Protein AF-A0A6P0MGG8-F1 (afdb_monomer)

Radius of gyration: 15.24 Å; Cα contacts (8 Å, |Δi|>4): 119; chains: 1; bounding box: 38×32×42 Å

Structure (mmCIF, N/CA/C/O backbone):
data_AF-A0A6P0MGG8-F1
#
_entry.id   AF-A0A6P0MGG8-F1
#
loop_
_atom_site.group_PDB
_atom_site.id
_atom_site.type_symbol
_atom_site.label_atom_id
_atom_site.label_alt_id
_atom_site.label_comp_id
_atom_site.label_asym_id
_atom_site.label_entity_id
_atom_site.label_seq_id
_atom_site.pdbx_PDB_ins_code
_atom_site.Cartn_x
_atom_site.Cartn_y
_atom_site.Cartn_z
_atom_site.occupancy
_atom_site.B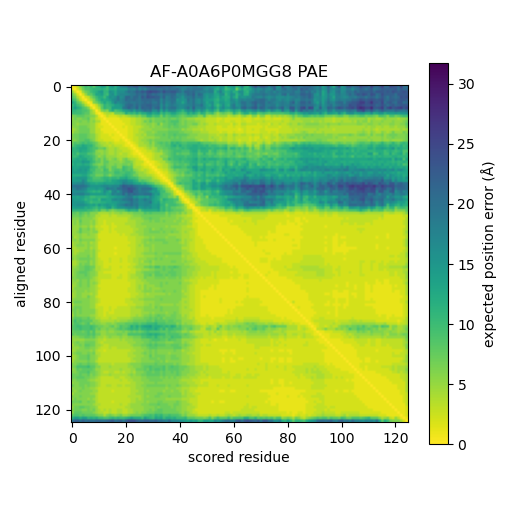_iso_or_equiv
_atom_site.auth_seq_id
_atom_site.auth_comp_id
_atom_site.auth_asym_id
_atom_site.auth_atom_id
_atom_site.pdbx_PDB_model_num
ATOM 1 N N . MET A 1 1 ? -9.325 7.035 -7.729 1.00 60.19 1 MET A N 1
ATOM 2 C CA . MET A 1 1 ? -8.318 7.996 -7.215 1.00 60.19 1 MET A CA 1
ATOM 3 C C . MET A 1 1 ? -8.442 9.298 -8.006 1.00 60.19 1 MET A C 1
ATOM 5 O O . MET A 1 1 ? -8.773 9.196 -9.182 1.00 60.19 1 MET A O 1
ATOM 9 N N . PRO A 1 2 ? -8.230 10.491 -7.428 1.00 53.19 2 PRO A N 1
ATOM 10 C CA . PRO A 1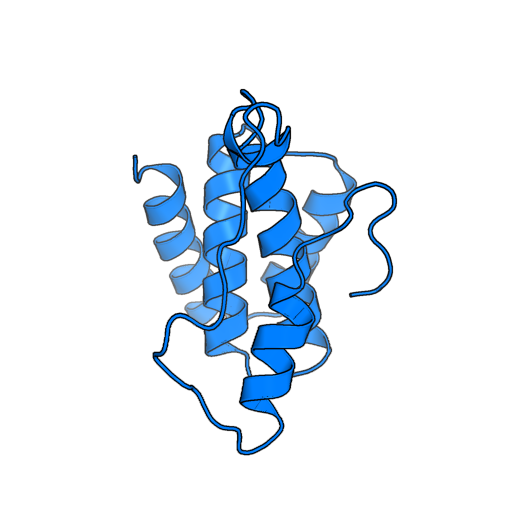 2 ? -8.015 11.691 -8.233 1.00 53.19 2 PRO A CA 1
ATOM 11 C C . PRO A 1 2 ? -6.840 11.455 -9.189 1.00 53.19 2 PRO A C 1
ATOM 13 O O . PRO A 1 2 ? -5.860 10.800 -8.835 1.00 53.19 2 PRO A O 1
ATOM 16 N N . GLU A 1 3 ? -7.036 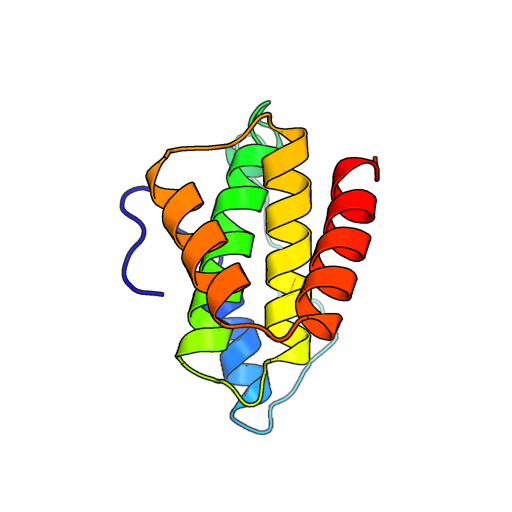11.893 -10.424 1.00 53.59 3 GLU A N 1
ATOM 17 C CA . GLU A 1 3 ? -6.361 11.421 -11.630 1.00 53.59 3 GLU A CA 1
ATOM 18 C C . GLU A 1 3 ? -4.827 11.449 -11.536 1.00 53.59 3 GLU A C 1
ATOM 20 O O . GLU A 1 3 ? -4.208 12.496 -11.343 1.00 53.59 3 GLU A O 1
ATOM 25 N N . ALA A 1 4 ? -4.189 10.293 -11.727 1.00 54.97 4 ALA A N 1
ATOM 26 C CA . ALA A 1 4 ? -2.747 10.218 -11.914 1.00 54.97 4 ALA A CA 1
ATOM 27 C C . ALA A 1 4 ? -2.426 10.516 -13.380 1.00 54.97 4 ALA A C 1
ATOM 29 O O . ALA A 1 4 ? -2.807 9.768 -14.278 1.00 54.97 4 ALA A O 1
ATOM 30 N N . LYS A 1 5 ? -1.698 11.608 -13.622 1.00 54.06 5 LYS A N 1
ATOM 31 C CA . LYS A 1 5 ? -1.537 12.261 -14.932 1.00 54.06 5 LYS A CA 1
ATOM 32 C C . LYS A 1 5 ? -1.049 11.403 -16.111 1.00 54.06 5 LYS A C 1
ATOM 34 O O . LYS A 1 5 ? -1.021 11.925 -17.220 1.00 54.06 5 LYS A O 1
ATOM 39 N N . ARG A 1 6 ? -0.596 10.156 -15.939 1.00 49.97 6 ARG A N 1
ATOM 40 C CA . ARG A 1 6 ? 0.078 9.390 -17.016 1.00 49.97 6 ARG A CA 1
ATOM 41 C C . ARG A 1 6 ? -0.066 7.876 -16.955 1.00 49.97 6 ARG A C 1
ATOM 43 O O . ARG A 1 6 ? 0.611 7.170 -17.701 1.00 49.97 6 ARG A O 1
ATOM 50 N N . ILE A 1 7 ? -0.901 7.354 -16.069 1.00 51.69 7 ILE A N 1
ATOM 51 C CA . ILE A 1 7 ? -1.123 5.916 -15.999 1.00 51.69 7 ILE A CA 1
ATOM 52 C C . ILE A 1 7 ? -2.627 5.732 -16.051 1.00 51.69 7 ILE A C 1
ATOM 54 O O . ILE A 1 7 ? -3.321 6.167 -15.136 1.00 51.69 7 ILE A O 1
ATOM 58 N N . GLY A 1 8 ? -3.110 5.117 -17.135 1.00 48.91 8 GLY A N 1
ATOM 59 C CA . GLY A 1 8 ? -4.406 4.443 -17.142 1.00 48.91 8 GLY A CA 1
ATOM 60 C C . GLY A 1 8 ? -4.316 3.348 -16.090 1.00 48.91 8 GLY A C 1
ATOM 61 O O . GLY A 1 8 ? -3.815 2.256 -16.343 1.00 48.91 8 GLY A O 1
ATOM 62 N N . LEU A 1 9 ? -4.569 3.750 -14.854 1.00 54.84 9 LEU A N 1
ATOM 63 C CA . LEU A 1 9 ? -4.200 3.022 -13.663 1.00 54.84 9 LEU A CA 1
ATOM 64 C C . LEU A 1 9 ? -5.271 1.979 -13.406 1.00 54.84 9 LEU A C 1
ATOM 66 O O . LEU A 1 9 ? -6.452 2.293 -13.456 1.00 54.84 9 LEU A O 1
ATOM 70 N N . ASN A 1 10 ? -4.794 0.761 -13.161 1.00 61.44 10 ASN A N 1
ATOM 71 C CA . ASN A 1 10 ? -5.530 -0.406 -12.696 1.00 61.44 10 ASN A CA 1
ATOM 72 C C . ASN A 1 10 ? -6.834 -0.046 -11.955 1.00 61.44 10 ASN A C 1
ATOM 74 O O . ASN A 1 10 ? -6.797 0.684 -10.960 1.00 61.44 10 ASN A O 1
ATOM 78 N N . ASP A 1 11 ? -7.947 -0.640 -12.392 1.00 70.81 11 ASP A N 1
ATOM 79 C CA . ASP A 1 11 ? -9.271 -0.507 -11.777 1.00 70.81 11 ASP A CA 1
ATOM 80 C C . ASP A 1 11 ? -9.328 -1.040 -10.334 1.00 70.81 11 ASP A C 1
ATOM 82 O O . ASP A 1 11 ? -10.335 -0.861 -9.656 1.00 70.81 11 ASP A O 1
ATOM 86 N N . GLY A 1 12 ? -8.233 -1.602 -9.809 1.00 77.75 12 GLY A N 1
ATOM 87 C CA . GLY A 1 12 ? -8.094 -2.105 -8.442 1.00 77.75 12 GLY A CA 1
ATOM 88 C C . GLY A 1 12 ? -8.640 -1.181 -7.347 1.00 77.75 12 GLY A C 1
ATOM 89 O O . GLY A 1 12 ? -9.252 -1.664 -6.402 1.00 77.75 12 GLY A O 1
ATOM 90 N N . TYR A 1 13 ? -8.511 0.149 -7.461 1.00 85.88 13 TYR A N 1
ATOM 91 C CA . TYR A 1 13 ? -9.163 1.055 -6.500 1.00 85.88 13 TYR A CA 1
ATOM 92 C C . TYR A 1 13 ? -10.692 0.893 -6.507 1.00 85.88 13 TYR A C 1
ATOM 94 O O . TYR A 1 13 ? -11.300 0.798 -5.442 1.00 85.88 13 TYR A O 1
ATOM 102 N N . LEU A 1 14 ? -11.318 0.865 -7.685 1.00 85.94 14 LEU A N 1
ATOM 103 C CA . LEU A 1 14 ? -12.765 0.693 -7.836 1.00 85.94 14 LEU A CA 1
ATOM 104 C C . LEU A 1 14 ? -13.188 -0.738 -7.500 1.00 85.94 14 LEU A C 1
ATOM 106 O O . LEU A 1 14 ? -14.150 -0.925 -6.760 1.00 85.94 14 LEU A O 1
ATOM 110 N N . GLU A 1 15 ? -12.450 -1.741 -7.971 1.00 86.12 15 GLU A N 1
ATOM 111 C CA . GLU A 1 15 ? -12.712 -3.153 -7.678 1.00 86.12 15 GLU A CA 1
ATOM 112 C C . 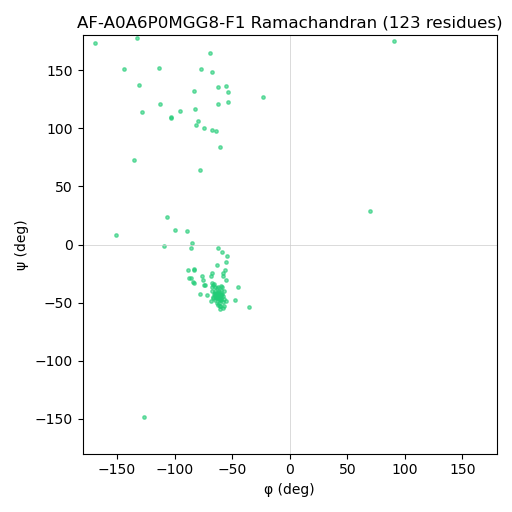GLU A 1 15 ? -12.697 -3.414 -6.168 1.00 86.12 15 GLU A C 1
ATOM 114 O O . GLU A 1 15 ? -13.680 -3.880 -5.598 1.00 86.12 15 GLU A O 1
ATOM 119 N N . PHE A 1 16 ? -11.621 -3.040 -5.477 1.00 88.06 16 PHE A N 1
ATOM 120 C CA . PHE A 1 16 ? -11.495 -3.316 -4.051 1.00 88.06 16 PHE A CA 1
ATOM 121 C C . PHE A 1 16 ? -12.491 -2.538 -3.198 1.00 88.06 16 PHE A C 1
ATOM 123 O O . PHE A 1 16 ? -13.030 -3.075 -2.230 1.00 88.06 16 PHE A O 1
ATOM 130 N N . THR A 1 17 ? -12.733 -1.269 -3.528 1.00 89.25 17 THR A N 1
ATOM 131 C CA . THR A 1 17 ? -13.665 -0.452 -2.743 1.00 89.25 17 THR A CA 1
ATOM 132 C C . THR A 1 17 ? -15.114 -0.847 -3.005 1.00 89.25 17 THR A C 1
ATOM 134 O O . THR A 1 17 ? -15.898 -0.868 -2.063 1.00 89.25 17 THR A O 1
ATOM 137 N N . SER A 1 18 ? -15.473 -1.251 -4.227 1.00 88.50 18 SER A N 1
ATOM 138 C CA . SER A 1 18 ? -16.828 -1.733 -4.528 1.00 88.50 18 SER A CA 1
ATOM 139 C C . SER A 1 18 ? -17.163 -3.031 -3.791 1.00 88.50 18 SER A C 1
ATOM 141 O O . SER A 1 18 ? -18.221 -3.097 -3.166 1.00 88.50 18 SER A O 1
ATOM 143 N N . ILE A 1 19 ? -16.240 -4.005 -3.765 1.00 87.94 19 ILE A N 1
ATOM 144 C CA . ILE A 1 19 ? -16.392 -5.262 -3.004 1.00 87.94 19 ILE A CA 1
ATOM 145 C C . ILE A 1 19 ? -16.596 -4.986 -1.510 1.00 87.94 19 ILE A C 1
ATOM 147 O O . ILE A 1 19 ? -17.341 -5.688 -0.833 1.00 87.94 19 ILE A O 1
ATOM 151 N N . ALA A 1 20 ? -15.921 -3.966 -0.984 1.00 89.75 20 ALA A N 1
ATOM 152 C CA . ALA A 1 20 ? -16.025 -3.589 0.416 1.00 89.75 20 ALA A CA 1
ATOM 153 C C . ALA A 1 20 ? -17.326 -2.857 0.779 1.00 89.75 20 ALA A C 1
ATOM 155 O O . ALA A 1 20 ? -17.756 -2.929 1.928 1.00 89.75 20 ALA A O 1
ATOM 156 N N . LEU A 1 21 ? -17.903 -2.097 -0.155 1.00 90.44 21 LEU A N 1
ATOM 157 C CA . LEU A 1 21 ? -19.019 -1.193 0.128 1.00 90.44 21 LEU A CA 1
ATOM 158 C C . LEU A 1 21 ? -20.383 -1.872 0.066 1.00 90.44 21 LEU A C 1
ATOM 160 O O . LEU A 1 21 ? -21.298 -1.423 0.749 1.00 90.44 21 LEU A O 1
ATOM 164 N N . ASN A 1 22 ? -20.540 -2.917 -0.745 1.00 88.19 22 ASN A N 1
ATOM 165 C CA . ASN A 1 22 ? -21.818 -3.601 -0.898 1.00 88.19 22 ASN A CA 1
ATOM 166 C C . ASN A 1 22 ? -21.637 -5.111 -1.074 1.00 88.19 22 ASN A C 1
ATOM 168 O O . ASN A 1 22 ? -20.634 -5.544 -1.644 1.00 88.19 22 ASN A O 1
ATOM 172 N N . PRO A 1 23 ? -22.627 -5.921 -0.647 1.00 85.81 23 PRO A N 1
ATOM 173 C CA . PRO A 1 23 ? -22.685 -7.327 -1.014 1.00 85.81 23 PRO A CA 1
ATOM 174 C C . PRO A 1 23 ? -22.610 -7.480 -2.535 1.00 85.81 23 PRO A C 1
ATOM 176 O O . PRO A 1 23 ? -23.335 -6.817 -3.277 1.00 85.81 23 PRO A O 1
ATOM 179 N N . GLY A 1 24 ? -21.730 -8.364 -2.990 1.00 84.06 24 GLY A N 1
ATOM 180 C CA . GLY A 1 24 ? -21.543 -8.674 -4.400 1.00 84.06 24 GLY A CA 1
ATOM 181 C C . GLY A 1 24 ? -21.496 -10.177 -4.641 1.00 84.06 24 GLY A C 1
ATOM 182 O O . GLY A 1 24 ? -21.540 -10.979 -3.708 1.00 84.06 24 GLY A O 1
ATOM 183 N N . LEU A 1 25 ? -21.381 -10.555 -5.911 1.00 84.88 25 LEU A N 1
ATOM 184 C CA . LEU A 1 25 ? -21.193 -11.936 -6.338 1.00 84.88 25 LEU A CA 1
ATOM 185 C C . LEU A 1 25 ? -19.801 -12.079 -6.951 1.00 84.88 25 LEU A C 1
ATOM 187 O O . LEU A 1 25 ? -19.497 -11.437 -7.954 1.00 84.88 25 LEU A O 1
ATOM 191 N N . ILE A 1 26 ? -18.977 -12.955 -6.377 1.00 81.75 26 ILE A N 1
ATOM 192 C CA . ILE A 1 26 ? -17.735 -13.401 -7.012 1.00 81.75 26 ILE A CA 1
ATOM 193 C C . ILE A 1 26 ? -18.046 -14.707 -7.730 1.00 81.75 26 ILE A C 1
ATOM 195 O O . ILE A 1 26 ? -18.381 -15.708 -7.100 1.00 81.75 26 ILE A O 1
ATOM 199 N N . LEU A 1 27 ? -17.947 -14.685 -9.056 1.00 87.50 27 LEU A N 1
ATOM 200 C CA . LEU A 1 27 ? -18.139 -15.865 -9.881 1.00 87.50 27 LEU A CA 1
ATOM 201 C C . LEU A 1 27 ? -16.776 -16.393 -10.332 1.00 87.50 27 LEU A C 1
ATOM 203 O O . LEU A 1 27 ? -16.137 -15.795 -11.195 1.00 87.50 27 LEU A O 1
ATOM 207 N N . ASP A 1 28 ? -16.359 -17.540 -9.794 1.00 86.62 28 ASP A N 1
ATOM 208 C CA . ASP A 1 28 ? -15.159 -18.252 -10.254 1.00 86.62 28 ASP A CA 1
ATOM 209 C C . ASP A 1 28 ? -15.447 -19.019 -11.556 1.00 86.62 28 ASP A C 1
ATOM 211 O O . ASP A 1 28 ? -15.482 -20.248 -11.623 1.00 86.62 28 ASP A O 1
ATOM 215 N N . LYS A 1 29 ? -15.766 -18.267 -12.614 1.00 89.94 29 LYS A N 1
ATOM 216 C CA . LYS A 1 29 ? -16.018 -18.794 -13.955 1.00 89.94 29 LYS A CA 1
ATOM 217 C C . LYS A 1 29 ? -15.221 -17.989 -14.964 1.00 89.94 29 LYS A C 1
ATOM 219 O O . LYS A 1 29 ? -15.206 -16.762 -14.938 1.00 89.94 29 LYS A O 1
ATOM 224 N N . LYS A 1 30 ? -14.610 -18.682 -15.926 1.00 85.75 30 LYS A N 1
ATOM 225 C CA . LYS A 1 30 ? -13.982 -18.034 -17.083 1.00 85.75 30 LYS A CA 1
ATOM 226 C C . LYS A 1 30 ? -15.071 -17.395 -17.950 1.00 85.75 30 LYS A C 1
ATOM 228 O O . LYS A 1 30 ? -15.730 -18.089 -18.719 1.00 85.75 30 LYS A O 1
ATOM 233 N N . LEU A 1 31 ? -15.273 -16.086 -17.796 1.00 86.88 31 LEU A N 1
ATOM 234 C CA . LEU A 1 31 ? -16.255 -15.306 -18.563 1.00 86.88 31 LEU A CA 1
ATOM 235 C C . LEU A 1 31 ? -15.730 -14.860 -19.933 1.00 86.88 31 LEU A C 1
ATOM 237 O O . LEU A 1 31 ? -16.514 -14.596 -20.838 1.00 86.88 31 LEU A O 1
ATOM 241 N N . GLY A 1 32 ? -14.410 -14.796 -20.103 1.00 83.50 32 GLY A N 1
ATOM 242 C CA . GLY A 1 32 ? -13.791 -14.369 -21.350 1.00 83.50 32 GLY A CA 1
ATOM 243 C C . GLY A 1 32 ? -12.291 -14.631 -21.384 1.00 83.50 32 GLY A C 1
ATOM 244 O O . GLY A 1 32 ? -11.684 -15.053 -20.399 1.00 83.50 32 GLY A O 1
ATOM 245 N N . LEU A 1 33 ? -11.693 -14.383 -22.548 1.00 80.00 33 LEU A N 1
ATOM 246 C CA . LEU A 1 33 ? -10.252 -14.456 -22.760 1.00 80.00 33 LEU A CA 1
ATOM 247 C C . LEU A 1 33 ? -9.684 -13.038 -22.792 1.00 80.00 33 LEU A C 1
ATOM 249 O O . LEU A 1 33 ? -9.895 -12.306 -23.757 1.00 80.00 33 LEU A O 1
ATOM 253 N N . TYR A 1 34 ? -8.924 -12.665 -21.764 1.00 72.00 34 TYR A N 1
ATOM 254 C CA . TYR A 1 34 ? -8.149 -11.430 -21.787 1.00 72.00 34 TYR A CA 1
ATOM 255 C C . TYR A 1 34 ? -6.840 -11.666 -22.550 1.00 72.00 34 TYR A C 1
ATOM 257 O O . TYR A 1 34 ? -5.910 -12.302 -22.049 1.00 72.00 34 TYR A O 1
ATOM 265 N N . ARG A 1 35 ? -6.771 -11.202 -23.802 1.00 68.00 35 ARG A N 1
ATOM 266 C CA . ARG A 1 35 ? -5.563 -11.331 -24.625 1.00 68.00 35 ARG A CA 1
ATOM 267 C C . ARG A 1 35 ? -4.555 -10.254 -24.230 1.00 68.00 35 ARG A C 1
ATOM 269 O O . ARG A 1 35 ? -4.695 -9.091 -24.589 1.00 68.00 35 ARG A O 1
ATOM 276 N N . ILE A 1 36 ? -3.497 -10.658 -23.530 1.00 64.06 36 ILE A N 1
ATOM 277 C CA . ILE A 1 36 ? -2.323 -9.808 -23.319 1.00 64.06 36 ILE A CA 1
ATOM 278 C C . ILE A 1 36 ? -1.548 -9.77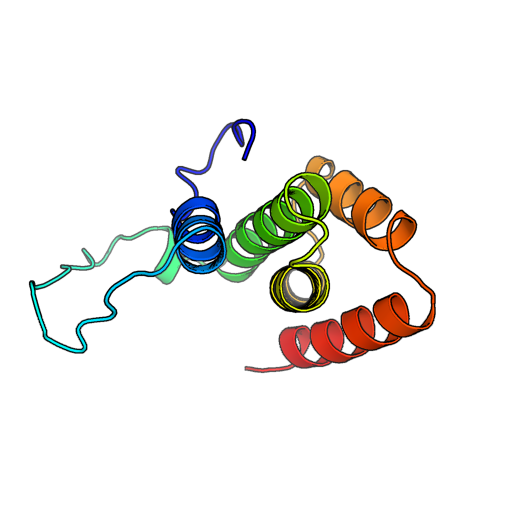5 -24.639 1.00 64.06 36 ILE A C 1
ATOM 280 O O . ILE A 1 36 ? -0.829 -10.717 -24.970 1.00 64.06 36 ILE A O 1
ATOM 284 N N . HIS A 1 37 ? -1.694 -8.705 -25.419 1.00 62.59 37 HIS A N 1
ATOM 285 C CA . HIS A 1 37 ? -0.831 -8.500 -26.579 1.00 62.59 37 HIS A CA 1
ATOM 286 C C . HIS A 1 37 ? 0.623 -8.362 -26.109 1.00 62.59 37 HIS A C 1
ATOM 288 O O . HIS A 1 37 ? 0.900 -7.686 -25.120 1.00 62.59 37 HIS A O 1
ATOM 294 N N . GLY A 1 38 ? 1.561 -9.026 -26.795 1.00 52.50 38 GLY A N 1
ATOM 295 C CA . GLY A 1 38 ? 2.959 -9.201 -26.363 1.00 52.50 38 GLY A CA 1
ATOM 296 C C . GLY A 1 38 ? 3.766 -7.915 -26.126 1.00 52.50 38 GLY A C 1
ATOM 297 O O . GLY A 1 38 ? 4.883 -7.994 -25.614 1.00 52.50 38 GLY A O 1
ATOM 298 N N . ALA A 1 39 ? 3.186 -6.757 -26.449 1.00 54.62 39 ALA A N 1
ATOM 299 C CA . ALA A 1 39 ? 3.692 -5.415 -26.198 1.00 54.62 39 ALA A CA 1
ATOM 300 C C . ALA A 1 39 ? 2.932 -4.677 -25.077 1.00 54.62 39 ALA A C 1
ATOM 302 O O . ALA A 1 39 ? 2.936 -3.449 -25.048 1.00 54.62 39 ALA A O 1
ATOM 303 N N . ASN A 1 40 ? 2.270 -5.383 -24.151 1.00 56.00 40 ASN A N 1
ATOM 304 C CA . ASN A 1 40 ? 1.682 -4.732 -22.984 1.00 56.00 40 ASN A CA 1
ATOM 305 C C . ASN A 1 40 ? 2.827 -4.140 -22.144 1.00 56.00 40 ASN A C 1
ATOM 307 O O . ASN A 1 40 ? 3.525 -4.857 -21.416 1.00 56.00 40 ASN A O 1
ATOM 311 N N . ALA A 1 41 ? 3.072 -2.839 -22.329 1.00 52.81 41 ALA A N 1
ATOM 312 C CA . ALA A 1 41 ? 4.289 -2.139 -21.916 1.00 52.81 41 ALA A CA 1
ATOM 313 C C . ALA A 1 41 ? 4.579 -2.282 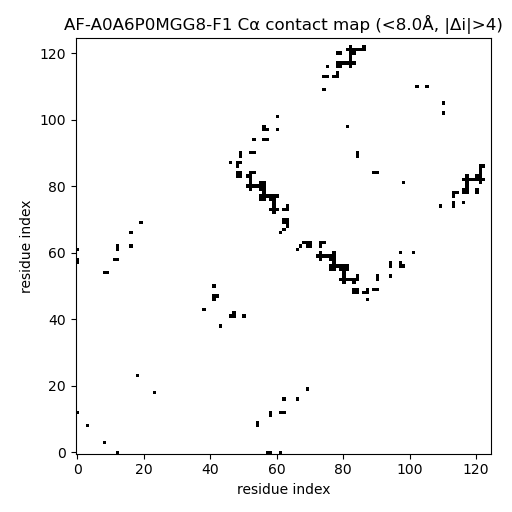-20.413 1.00 52.81 41 ALA A C 1
ATOM 315 O O . ALA A 1 41 ? 5.718 -2.177 -19.964 1.00 52.81 41 ALA A O 1
ATOM 316 N N . TYR A 1 42 ? 3.552 -2.585 -19.626 1.00 59.00 42 TYR A N 1
ATOM 317 C CA . TYR A 1 42 ? 3.631 -2.709 -18.181 1.00 59.00 42 TYR A CA 1
ATOM 318 C C . TYR A 1 42 ? 4.101 -4.087 -17.689 1.00 59.00 42 TYR A C 1
ATOM 320 O O . TYR A 1 42 ? 4.798 -4.160 -16.681 1.00 59.00 42 TYR A O 1
ATOM 328 N N . VAL A 1 43 ? 3.789 -5.177 -18.402 1.00 58.22 43 VAL A N 1
ATOM 329 C CA . VAL A 1 43 ? 4.065 -6.552 -17.930 1.00 58.22 43 VAL A CA 1
ATOM 330 C C . VAL A 1 43 ? 5.504 -6.985 -18.228 1.00 58.22 43 VAL A C 1
ATOM 332 O O . VAL A 1 43 ? 6.105 -7.715 -17.441 1.00 58.22 43 VAL A O 1
ATOM 335 N N . ARG A 1 44 ? 6.072 -6.517 -19.347 1.00 60.62 44 ARG A N 1
ATOM 336 C CA . ARG A 1 44 ? 7.408 -6.910 -19.833 1.00 60.62 44 ARG A CA 1
ATOM 337 C C . ARG A 1 44 ? 8.485 -5.826 -19.725 1.00 60.62 44 ARG A C 1
ATOM 339 O O . ARG A 1 44 ? 9.626 -6.092 -20.094 1.00 60.62 44 ARG A O 1
ATOM 346 N N . SER A 1 45 ? 8.176 -4.616 -19.247 1.00 66.94 45 SER A N 1
ATOM 347 C CA . SER A 1 45 ? 9.204 -3.569 -19.158 1.00 66.94 45 SER A CA 1
ATOM 348 C C . SER A 1 45 ? 10.152 -3.767 -17.977 1.00 66.94 45 SER A C 1
ATOM 350 O O . SER A 1 45 ? 9.767 -4.224 -16.900 1.00 66.94 45 SER A O 1
ATOM 352 N N . LYS A 1 46 ? 11.391 -3.288 -18.149 1.00 70.12 46 LYS A N 1
ATOM 353 C CA . LYS A 1 46 ? 12.383 -3.127 -17.069 1.00 70.12 46 LYS A CA 1
ATOM 354 C C . LYS A 1 46 ? 11.864 -2.274 -15.896 1.00 70.12 46 LYS A C 1
ATOM 356 O O . LYS A 1 46 ? 12.434 -2.312 -14.814 1.00 70.12 46 LYS A O 1
ATOM 361 N N . ASN A 1 47 ? 10.768 -1.536 -16.098 1.00 80.31 47 ASN A N 1
ATOM 362 C CA . ASN A 1 47 ? 10.154 -0.639 -15.123 1.00 80.31 47 ASN A CA 1
ATOM 363 C C . ASN A 1 47 ? 8.932 -1.243 -14.410 1.00 80.31 47 ASN A C 1
ATOM 365 O O . ASN A 1 47 ? 8.216 -0.504 -13.735 1.00 80.31 47 ASN A O 1
ATOM 369 N N . LYS A 1 48 ? 8.686 -2.558 -14.519 1.00 84.44 48 LYS A N 1
ATOM 370 C CA . LYS A 1 48 ? 7.542 -3.238 -13.883 1.00 84.44 48 LYS A CA 1
ATOM 371 C C . LYS A 1 48 ? 7.365 -2.856 -12.407 1.00 84.44 48 LYS A C 1
ATOM 373 O O . LYS A 1 48 ? 6.268 -2.485 -12.006 1.00 84.44 48 LYS A O 1
ATOM 378 N N . TYR A 1 49 ? 8.440 -2.874 -11.616 1.00 89.06 49 TYR A N 1
ATOM 379 C CA . TYR A 1 49 ? 8.372 -2.520 -10.192 1.00 89.06 49 TYR A CA 1
ATOM 380 C C . TYR A 1 49 ? 8.046 -1.046 -9.956 1.00 89.06 49 TYR A C 1
ATOM 382 O O . TYR A 1 49 ? 7.282 -0.744 -9.049 1.00 89.06 49 TYR A O 1
ATOM 390 N N . LYS A 1 50 ? 8.530 -0.133 -10.808 1.00 89.44 50 LYS A N 1
ATOM 391 C CA . LYS A 1 50 ? 8.150 1.286 -10.726 1.00 89.44 50 LYS A CA 1
ATOM 392 C C . LYS A 1 50 ? 6.659 1.462 -10.979 1.00 89.44 50 LYS A C 1
ATOM 394 O O . LYS A 1 50 ? 5.992 2.192 -10.264 1.00 89.44 50 LYS A O 1
ATOM 399 N N . VAL A 1 51 ? 6.117 0.756 -11.967 1.00 86.31 51 VAL A N 1
ATOM 400 C CA . VAL A 1 51 ? 4.682 0.793 -12.270 1.00 86.31 51 VAL A CA 1
ATOM 401 C C . VAL A 1 51 ? 3.882 0.243 -11.091 1.00 86.31 51 VAL A C 1
ATOM 403 O O . VAL A 1 51 ? 2.973 0.917 -10.621 1.00 86.31 51 VAL A O 1
ATOM 406 N N . MET A 1 52 ? 4.246 -0.938 -10.585 1.00 88.00 52 MET A N 1
ATOM 407 C CA . MET A 1 52 ? 3.578 -1.556 -9.435 1.00 88.00 52 MET A CA 1
ATOM 408 C C . MET A 1 52 ? 3.635 -0.661 -8.193 1.00 88.00 52 MET A C 1
ATOM 410 O O . MET A 1 52 ? 2.617 -0.474 -7.536 1.00 88.00 52 MET A O 1
ATOM 414 N N . ALA A 1 53 ? 4.784 -0.037 -7.920 1.00 91.94 53 ALA A N 1
ATOM 415 C CA . ALA A 1 53 ? 4.939 0.928 -6.837 1.00 91.94 53 ALA A CA 1
ATOM 416 C C . ALA A 1 53 ? 3.945 2.089 -6.968 1.00 91.94 53 ALA A C 1
ATOM 418 O O . ALA A 1 53 ? 3.178 2.343 -6.044 1.00 91.94 53 ALA A O 1
ATOM 419 N N . ARG A 1 54 ? 3.896 2.750 -8.133 1.00 89.94 54 ARG A N 1
ATOM 420 C CA . ARG A 1 54 ? 2.977 3.874 -8.381 1.00 89.94 54 ARG A CA 1
ATOM 421 C C . ARG A 1 54 ? 1.517 3.479 -8.162 1.00 89.94 54 ARG A C 1
ATOM 423 O O . ARG A 1 54 ? 0.790 4.189 -7.471 1.00 89.94 54 ARG A O 1
ATOM 430 N N . VAL A 1 55 ? 1.117 2.333 -8.720 1.00 88.69 55 VAL A N 1
ATOM 431 C CA . VAL A 1 55 ? -0.250 1.801 -8.630 1.00 88.69 55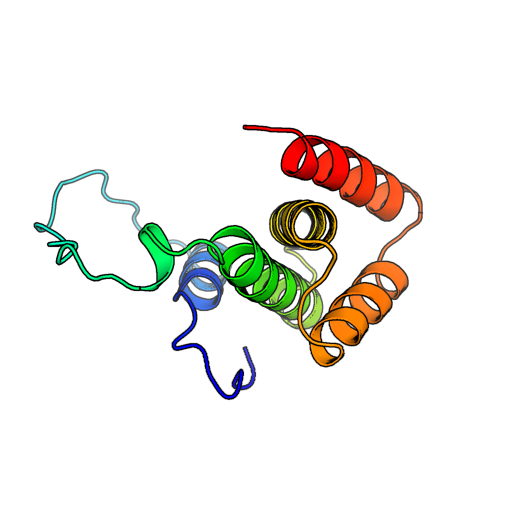 VAL A CA 1
ATOM 432 C C . VAL A 1 55 ? -0.641 1.536 -7.188 1.00 88.69 55 VAL A C 1
ATOM 434 O O . VAL A 1 55 ? -1.650 2.056 -6.709 1.00 88.69 55 VAL A O 1
ATOM 437 N N . SER A 1 56 ? 0.154 0.737 -6.487 1.00 92.19 56 SER A N 1
ATOM 438 C CA . SER A 1 56 ? -0.209 0.247 -5.165 1.00 92.19 56 SER A CA 1
ATOM 439 C C . SER A 1 56 ? -0.081 1.334 -4.095 1.00 92.19 56 SER A C 1
ATOM 441 O O . SER A 1 56 ? -0.941 1.408 -3.219 1.00 92.19 56 SER A O 1
ATOM 443 N N . LEU A 1 57 ? 0.904 2.241 -4.194 1.00 93.94 57 LEU A N 1
ATOM 444 C CA . LEU A 1 57 ? 1.022 3.387 -3.281 1.00 93.94 57 LEU A CA 1
ATOM 445 C C . LEU A 1 57 ? -0.205 4.300 -3.369 1.00 93.94 57 LEU A C 1
ATOM 447 O O . LEU A 1 57 ? -0.822 4.600 -2.348 1.00 93.94 57 LEU A O 1
ATOM 451 N N . GLN A 1 58 ? -0.600 4.700 -4.582 1.00 92.12 58 GLN A N 1
ATOM 452 C CA . GLN A 1 58 ? -1.776 5.552 -4.766 1.00 92.12 58 GLN A CA 1
ATOM 453 C C . GLN A 1 58 ? -3.064 4.835 -4.366 1.00 92.12 58 GLN A C 1
ATOM 455 O O . GLN A 1 58 ? -3.907 5.426 -3.691 1.00 92.12 58 GLN A O 1
ATOM 460 N N . THR A 1 59 ? -3.214 3.563 -4.743 1.00 92.31 59 THR A N 1
ATOM 461 C CA . THR A 1 59 ? -4.403 2.772 -4.401 1.00 92.31 59 THR A CA 1
ATOM 462 C C . THR A 1 59 ? -4.549 2.652 -2.887 1.00 92.31 59 THR 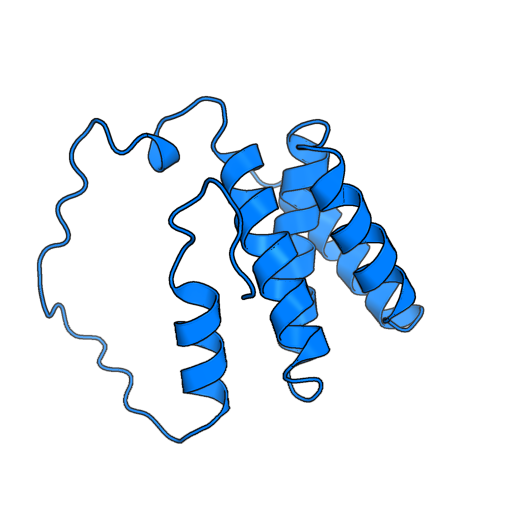A C 1
ATOM 464 O O . THR A 1 59 ? -5.581 3.040 -2.343 1.00 92.31 59 THR A O 1
ATOM 467 N N . GLY A 1 60 ? -3.502 2.202 -2.190 1.00 94.12 60 GLY A N 1
ATOM 468 C CA . GLY A 1 60 ? -3.509 2.064 -0.734 1.00 94.12 60 GLY A CA 1
ATOM 469 C C . GLY A 1 60 ? -3.770 3.391 -0.018 1.00 94.12 60 GLY A C 1
ATOM 470 O O . GLY A 1 60 ? -4.614 3.442 0.879 1.00 94.12 60 GLY A O 1
ATOM 471 N N . TYR A 1 61 ? -3.128 4.476 -0.461 1.00 95.00 61 TYR A N 1
ATOM 472 C CA . TYR A 1 61 ? -3.333 5.809 0.106 1.00 95.00 61 TYR A CA 1
ATOM 473 C C . TYR A 1 61 ? -4.784 6.283 -0.039 1.00 95.00 61 TYR A C 1
ATOM 475 O O . TYR A 1 61 ? -5.437 6.626 0.948 1.00 95.00 61 TYR A O 1
ATOM 483 N N . TRP A 1 62 ? -5.334 6.259 -1.256 1.00 93.44 62 TRP A N 1
ATOM 484 C CA . TRP A 1 62 ? -6.694 6.743 -1.488 1.00 93.44 62 TRP A CA 1
ATOM 485 C C . TRP A 1 62 ? -7.752 5.874 -0.819 1.00 93.44 62 TRP A C 1
ATOM 487 O O . TRP A 1 62 ? -8.756 6.412 -0.351 1.00 93.44 62 TRP A O 1
ATOM 497 N N . MET A 1 63 ? -7.527 4.561 -0.715 1.00 93.94 63 MET A N 1
ATOM 498 C CA . MET A 1 63 ? -8.401 3.678 0.055 1.00 93.94 63 MET A CA 1
ATOM 499 C C . MET A 1 63 ? -8.417 4.062 1.532 1.00 93.94 63 MET A C 1
ATOM 501 O O . MET A 1 63 ? -9.494 4.171 2.108 1.00 93.94 63 MET A O 1
ATOM 505 N N . ARG A 1 64 ? -7.253 4.335 2.134 1.00 94.44 64 ARG A N 1
ATOM 506 C CA . ARG A 1 64 ? -7.164 4.771 3.536 1.00 94.44 64 ARG A CA 1
ATOM 507 C C . ARG A 1 64 ? -7.877 6.104 3.762 1.00 94.44 64 ARG A C 1
ATOM 509 O O . ARG A 1 64 ? -8.619 6.230 4.730 1.00 94.44 64 ARG A O 1
ATOM 516 N N . VAL A 1 65 ? -7.663 7.074 2.871 1.00 94.12 65 VAL A N 1
ATOM 517 C CA . VAL A 1 65 ? -8.249 8.421 2.973 1.00 94.12 65 VAL A CA 1
ATOM 518 C C . VAL A 1 65 ? -9.768 8.397 2.809 1.00 94.12 65 VAL A C 1
ATOM 520 O O . VAL A 1 65 ? -10.475 9.057 3.564 1.00 94.12 65 VAL A O 1
ATOM 523 N N . ARG A 1 66 ? -10.287 7.668 1.814 1.00 93.88 66 ARG A N 1
ATOM 524 C CA . ARG A 1 66 ? -11.723 7.671 1.487 1.00 93.88 66 ARG A CA 1
ATOM 525 C C . ARG A 1 66 ? -12.526 6.653 2.289 1.00 93.88 66 ARG A C 1
ATOM 527 O O . ARG A 1 66 ? -13.698 6.895 2.552 1.00 93.88 66 ARG A O 1
ATOM 534 N N . PHE A 1 67 ? -11.902 5.548 2.690 1.00 93.56 67 PHE A N 1
ATOM 535 C CA . PHE A 1 67 ? -12.561 4.434 3.366 1.00 93.56 67 PHE A CA 1
ATOM 536 C C . PHE A 1 67 ? -11.734 3.953 4.571 1.00 93.56 67 PHE A C 1
ATOM 538 O O . PHE A 1 67 ? -11.156 2.865 4.533 1.00 93.56 67 PHE A O 1
ATOM 545 N N . PRO A 1 68 ? -11.681 4.718 5.681 1.00 93.81 68 PRO A N 1
ATOM 546 C CA . PRO A 1 68 ? -10.854 4.375 6.845 1.00 93.81 68 PRO A CA 1
ATOM 547 C C . PRO A 1 68 ? -11.161 3.004 7.466 1.00 93.81 68 PRO A C 1
ATOM 549 O O . PRO A 1 68 ? -10.272 2.366 8.032 1.00 93.81 68 PRO A O 1
ATOM 552 N N . PHE A 1 69 ? -12.396 2.507 7.319 1.00 94.56 69 PHE A N 1
ATOM 553 C CA . PHE A 1 69 ? -12.785 1.163 7.760 1.00 94.56 69 PHE A CA 1
ATOM 554 C C . PHE A 1 69 ? -12.032 0.040 7.015 1.00 94.56 69 PHE A C 1
ATOM 556 O O . PHE A 1 69 ? -11.942 -1.076 7.520 1.00 94.56 69 PHE A O 1
ATOM 563 N N . LEU A 1 70 ? -11.420 0.340 5.862 1.00 94.62 70 LEU A N 1
ATOM 564 C CA . LEU A 1 70 ? -10.536 -0.556 5.108 1.00 94.62 70 LEU A CA 1
ATOM 565 C C . LEU A 1 70 ? -9.063 -0.459 5.511 1.00 94.62 70 LEU A C 1
ATOM 567 O O . LEU A 1 70 ? -8.220 -1.043 4.835 1.00 94.62 70 LEU A O 1
ATOM 571 N N . SER A 1 71 ? -8.749 0.216 6.618 1.00 94.50 71 SER A N 1
ATOM 572 C CA . SER A 1 71 ? -7.402 0.415 7.177 1.00 94.50 71 SER A CA 1
ATOM 573 C C . SER A 1 71 ? -6.446 -0.769 7.001 1.00 94.50 71 SER A C 1
ATOM 575 O O . SER A 1 71 ? -5.355 -0.629 6.447 1.00 94.50 71 SER A O 1
ATOM 577 N N . ARG A 1 72 ? -6.860 -1.961 7.439 1.00 95.25 72 ARG A N 1
ATOM 578 C CA . ARG A 1 72 ? -6.048 -3.183 7.355 1.00 95.25 72 ARG A CA 1
ATOM 579 C C . ARG A 1 72 ? -5.726 -3.575 5.918 1.00 95.25 72 ARG A C 1
ATOM 581 O O . ARG A 1 72 ? -4.611 -4.002 5.635 1.00 95.25 72 ARG A O 1
ATOM 588 N N . PHE A 1 73 ? -6.697 -3.468 5.018 1.00 95.50 73 PHE A N 1
ATOM 589 C CA . PHE A 1 73 ? -6.509 -3.840 3.623 1.00 95.50 73 PHE A CA 1
ATOM 590 C C . PHE A 1 73 ? -5.734 -2.763 2.859 1.00 95.50 73 PHE A C 1
ATOM 592 O O . PHE A 1 73 ? -4.771 -3.090 2.167 1.00 95.50 73 PHE A O 1
ATOM 599 N N . SER A 1 74 ? -6.045 -1.483 3.086 1.00 95.81 74 SER A N 1
ATOM 600 C CA . SER A 1 74 ? -5.289 -0.366 2.518 1.00 95.81 74 SER A CA 1
ATOM 601 C C . SER A 1 74 ? -3.813 -0.423 2.910 1.00 95.81 74 SER A C 1
ATOM 603 O O . SER A 1 74 ? -2.958 -0.202 2.061 1.00 95.81 74 SER A O 1
ATOM 605 N N . ASN A 1 75 ? -3.493 -0.791 4.158 1.00 97.50 75 ASN A N 1
ATOM 606 C CA . ASN A 1 75 ? -2.108 -0.929 4.621 1.00 97.50 75 ASN A CA 1
ATOM 607 C C . ASN A 1 75 ? -1.365 -2.072 3.915 1.00 97.50 75 ASN A C 1
ATOM 609 O O . ASN A 1 75 ? -0.174 -1.943 3.652 1.00 97.50 75 ASN A O 1
ATOM 613 N N . LYS A 1 76 ? -2.050 -3.171 3.570 1.00 97.12 76 LYS A N 1
ATOM 614 C CA . LYS A 1 76 ? -1.449 -4.280 2.810 1.00 97.12 76 LYS A CA 1
ATOM 615 C C . LYS A 1 76 ? -1.131 -3.869 1.375 1.00 97.12 76 LYS A C 1
ATOM 617 O O . LYS A 1 76 ? -0.004 -4.075 0.936 1.00 97.12 76 LYS A O 1
ATOM 622 N N . VAL A 1 77 ? -2.093 -3.247 0.689 1.00 95.56 77 VAL A N 1
ATOM 623 C CA . VAL A 1 77 ? -1.896 -2.716 -0.672 1.00 95.56 77 VAL A CA 1
ATOM 624 C C . VAL A 1 77 ? -0.776 -1.672 -0.671 1.00 95.56 77 VAL A C 1
ATOM 626 O O . VAL A 1 77 ? 0.124 -1.708 -1.507 1.00 95.56 77 VAL A O 1
ATOM 629 N N . PHE A 1 78 ? -0.774 -0.781 0.321 1.00 96.94 78 PHE A N 1
ATOM 630 C CA . PHE A 1 78 ? 0.259 0.235 0.469 1.00 96.94 78 PHE A CA 1
ATOM 631 C C . PHE A 1 78 ? 1.651 -0.374 0.713 1.00 96.94 78 PHE A C 1
ATOM 633 O O . PHE A 1 78 ? 2.619 0.034 0.074 1.00 96.94 78 PHE A O 1
ATOM 640 N N . ALA A 1 79 ? 1.761 -1.375 1.593 1.00 97.88 79 ALA A N 1
ATOM 641 C CA . ALA A 1 79 ? 3.025 -2.046 1.894 1.00 97.88 79 ALA A CA 1
ATOM 642 C C . ALA A 1 79 ? 3.625 -2.769 0.677 1.00 97.88 79 ALA A C 1
ATOM 644 O O . ALA A 1 79 ? 4.840 -2.744 0.490 1.00 97.88 79 ALA A O 1
ATOM 645 N N . GLU A 1 80 ? 2.793 -3.375 -0.173 1.00 96.00 80 GLU A N 1
ATOM 646 C CA . GLU A 1 80 ? 3.237 -3.937 -1.453 1.00 96.00 80 GLU A CA 1
ATOM 647 C C . GLU A 1 80 ? 3.848 -2.850 -2.352 1.00 96.00 80 GLU A C 1
ATOM 649 O O . GLU A 1 80 ? 4.965 -3.005 -2.852 1.00 96.00 80 GLU A O 1
ATOM 654 N N . GLY A 1 81 ? 3.157 -1.713 -2.490 1.00 94.88 81 GLY A N 1
ATOM 655 C CA . GLY A 1 81 ? 3.658 -0.564 -3.244 1.00 94.88 81 GLY A CA 1
ATOM 656 C C . GLY A 1 81 ? 4.973 -0.015 -2.695 1.00 94.88 81 GLY A C 1
ATOM 657 O O . GLY A 1 81 ? 5.893 0.253 -3.467 1.00 94.88 81 GLY A O 1
ATOM 658 N N . LEU A 1 82 ? 5.092 0.089 -1.371 1.00 97.38 82 LEU A N 1
ATOM 659 C CA . LEU A 1 82 ? 6.298 0.558 -0.691 1.00 97.38 82 LEU A CA 1
ATOM 660 C C . LEU A 1 82 ? 7.483 -0.398 -0.892 1.00 97.38 82 LEU A C 1
ATOM 662 O O . LEU A 1 82 ? 8.598 0.048 -1.156 1.00 97.38 82 LEU A O 1
ATOM 666 N N . GLY A 1 83 ? 7.248 -1.711 -0.848 1.00 96.88 83 GLY A N 1
ATOM 667 C CA . GLY A 1 83 ? 8.288 -2.697 -1.141 1.00 96.88 83 GLY A CA 1
ATOM 668 C C . GLY A 1 83 ? 8.813 -2.579 -2.572 1.00 96.88 83 GLY A C 1
ATOM 669 O O . GLY A 1 83 ? 10.022 -2.592 -2.803 1.00 96.88 83 GLY A O 1
ATOM 670 N N . HIS A 1 84 ? 7.918 -2.388 -3.543 1.00 94.88 84 HIS A N 1
ATOM 671 C CA . HIS A 1 84 ? 8.308 -2.137 -4.930 1.00 94.88 84 HIS A CA 1
ATOM 672 C C . HIS A 1 84 ? 9.008 -0.790 -5.123 1.00 94.88 84 HIS A C 1
ATOM 674 O O . HIS A 1 84 ? 9.955 -0.718 -5.907 1.00 94.88 84 HIS A O 1
ATOM 680 N N . PHE A 1 85 ? 8.585 0.241 -4.389 1.00 95.06 85 PHE A N 1
ATOM 681 C CA . PHE A 1 85 ? 9.221 1.554 -4.377 1.00 95.06 85 PHE A CA 1
ATOM 682 C C . PHE A 1 85 ? 10.675 1.454 -3.908 1.00 95.06 85 PHE A C 1
ATOM 684 O O . PHE A 1 85 ? 11.570 1.954 -4.586 1.00 95.06 85 PHE A O 1
ATOM 691 N N . TRP A 1 86 ? 10.942 0.749 -2.805 1.00 95.44 86 TRP A N 1
ATOM 692 C CA . TRP A 1 86 ? 12.310 0.515 -2.335 1.00 95.44 86 TRP A CA 1
ATOM 693 C C . TRP A 1 86 ? 13.127 -0.301 -3.333 1.00 95.44 86 TRP A C 1
ATOM 695 O O . TRP A 1 86 ? 14.243 0.089 -3.676 1.00 95.44 86 TRP A O 1
ATOM 705 N N . ARG A 1 87 ? 12.555 -1.385 -3.868 1.00 93.38 87 ARG A N 1
ATOM 706 C CA . ARG A 1 87 ? 13.240 -2.248 -4.838 1.00 93.38 87 ARG A CA 1
ATOM 707 C C . ARG A 1 87 ? 13.658 -1.507 -6.105 1.00 93.38 87 ARG A C 1
ATOM 709 O O . ARG A 1 87 ? 14.691 -1.825 -6.687 1.00 93.38 87 ARG A O 1
ATOM 716 N N . SER A 1 88 ? 12.859 -0.545 -6.562 1.00 91.25 88 SER A N 1
ATOM 717 C CA . SER A 1 88 ? 13.158 0.219 -7.773 1.00 91.25 88 SER A CA 1
ATOM 718 C C . SER A 1 88 ? 14.090 1.414 -7.557 1.00 91.25 88 SER A C 1
ATOM 720 O O . SER A 1 88 ? 14.349 2.133 -8.525 1.00 91.25 88 SER A O 1
ATOM 722 N N . GLY A 1 89 ? 14.566 1.643 -6.325 1.00 90.25 89 GLY A N 1
ATOM 723 C CA . GLY A 1 89 ? 15.327 2.840 -5.955 1.00 90.25 89 GLY A CA 1
ATOM 724 C C . GLY A 1 89 ? 14.472 4.112 -5.949 1.00 90.25 89 GLY A C 1
ATOM 725 O O . GLY A 1 89 ? 14.975 5.192 -6.242 1.00 90.25 89 GLY A O 1
ATOM 726 N N . GLY A 1 90 ? 13.172 3.972 -5.681 1.00 88.56 90 GLY A N 1
ATOM 727 C CA . GLY A 1 90 ? 12.175 5.034 -5.774 1.00 88.56 90 GLY A CA 1
ATOM 728 C C . GLY A 1 90 ? 11.494 5.131 -7.144 1.00 88.56 90 GLY A C 1
ATOM 729 O O . GLY A 1 90 ? 11.808 4.406 -8.099 1.00 88.56 90 GLY A O 1
ATOM 730 N N . VAL A 1 91 ? 10.515 6.033 -7.220 1.00 87.62 91 VAL A N 1
ATOM 731 C CA . VAL A 1 91 ? 9.831 6.457 -8.456 1.00 87.62 91 VAL A CA 1
ATOM 732 C C . VAL A 1 91 ? 9.891 7.991 -8.561 1.00 87.62 91 VAL A C 1
ATOM 734 O O . VAL A 1 91 ? 10.885 8.582 -8.150 1.00 87.62 91 VAL A O 1
ATOM 737 N N . GLU A 1 92 ? 8.899 8.659 -9.145 1.00 88.81 92 GLU A N 1
ATOM 738 C CA . GLU A 1 92 ? 8.835 10.120 -9.209 1.00 88.81 92 GLU A CA 1
ATOM 739 C C . GLU A 1 92 ? 8.623 10.758 -7.814 1.00 88.81 92 GLU A C 1
ATOM 741 O O . GLU A 1 92 ? 7.923 10.173 -6.981 1.00 88.81 92 GLU A O 1
ATOM 746 N N . PRO A 1 93 ? 9.155 11.974 -7.554 1.00 86.38 93 PRO A N 1
ATOM 747 C CA . PRO A 1 93 ? 9.041 12.647 -6.252 1.00 86.38 93 PRO A CA 1
ATOM 748 C C . PRO A 1 93 ? 7.605 12.837 -5.747 1.00 86.38 93 PRO A C 1
ATOM 750 O O . PRO A 1 93 ? 7.364 12.773 -4.547 1.00 86.38 93 PRO A O 1
ATOM 753 N N . GLU A 1 94 ? 6.634 12.998 -6.649 1.00 86.62 94 GLU A N 1
ATOM 754 C CA . GLU A 1 94 ? 5.207 13.102 -6.305 1.00 86.62 94 GLU A CA 1
ATOM 755 C C . GLU A 1 94 ? 4.680 11.875 -5.535 1.00 86.62 94 GLU A C 1
ATOM 757 O O . GLU A 1 94 ? 3.733 11.984 -4.761 1.00 86.62 94 GLU A O 1
ATOM 762 N N . TYR A 1 95 ? 5.312 10.705 -5.688 1.00 89.50 95 TYR A N 1
ATOM 763 C CA . TYR A 1 95 ? 4.929 9.510 -4.937 1.00 89.50 95 TYR A CA 1
ATOM 764 C C . TYR A 1 95 ? 5.539 9.444 -3.543 1.00 89.50 95 TYR A C 1
ATOM 766 O O . TYR A 1 95 ? 4.978 8.768 -2.680 1.00 89.50 95 TYR A O 1
ATOM 774 N N . GLN A 1 96 ? 6.637 10.164 -3.300 1.00 91.75 96 GLN A N 1
ATOM 775 C CA . GLN A 1 96 ? 7.190 10.304 -1.956 1.00 91.75 96 GLN A CA 1
ATOM 776 C C . GLN A 1 96 ? 6.180 11.001 -1.039 1.00 91.75 96 GLN A C 1
ATOM 778 O O . GLN A 1 96 ? 5.989 10.581 0.097 1.00 91.75 96 GLN A O 1
ATOM 783 N N . GLU A 1 97 ? 5.433 11.974 -1.564 1.00 91.25 97 GLU A N 1
ATOM 784 C CA . GLU A 1 97 ? 4.376 12.654 -0.815 1.00 91.25 97 GLU A CA 1
ATOM 785 C C . GLU A 1 97 ? 3.279 11.682 -0.339 1.00 91.25 97 GLU A C 1
ATOM 787 O O . GLU A 1 97 ? 2.806 11.785 0.794 1.00 91.25 97 GLU A O 1
ATOM 792 N N . PHE A 1 98 ? 2.896 10.695 -1.161 1.00 92.00 98 PHE A N 1
ATOM 793 C CA . PHE A 1 98 ? 1.965 9.643 -0.735 1.00 92.00 98 PHE A CA 1
ATOM 794 C C . PHE A 1 98 ? 2.560 8.767 0.370 1.00 92.00 98 PHE A C 1
ATOM 796 O O . PHE A 1 98 ? 1.834 8.381 1.286 1.00 92.00 98 PHE A O 1
ATOM 803 N N . VAL A 1 99 ? 3.865 8.480 0.315 1.00 95.38 99 VAL A N 1
ATOM 804 C CA . VAL A 1 99 ? 4.571 7.737 1.369 1.00 95.38 99 VAL A CA 1
ATOM 805 C C . VAL A 1 99 ? 4.544 8.485 2.685 1.00 95.38 99 VAL A C 1
ATOM 807 O O . VAL A 1 99 ? 4.090 7.934 3.691 1.00 95.38 99 VAL A O 1
ATOM 810 N N . ASP A 1 100 ? 4.940 9.747 2.664 1.00 95.31 100 ASP A N 1
ATOM 811 C CA . ASP A 1 100 ? 5.031 10.559 3.867 1.00 95.31 100 ASP A CA 1
ATOM 812 C C . ASP A 1 100 ? 3.644 10.752 4.493 1.00 95.31 100 ASP A C 1
ATOM 814 O O . ASP A 1 100 ? 3.453 10.504 5.686 1.00 95.31 100 ASP A O 1
ATOM 818 N N . LYS A 1 101 ? 2.636 11.088 3.675 1.00 95.25 101 LYS A N 1
ATOM 819 C CA . LYS A 1 101 ? 1.252 11.263 4.139 1.00 95.25 101 LYS A CA 1
ATOM 820 C C . LYS A 1 101 ? 0.647 9.969 4.680 1.00 95.25 101 LYS A C 1
ATOM 822 O O . LYS A 1 101 ? -0.003 10.001 5.726 1.00 95.25 101 LYS A O 1
ATOM 827 N N . HIS A 1 102 ? 0.846 8.830 4.010 1.00 96.00 102 HIS A N 1
ATOM 828 C CA . HIS A 1 102 ? 0.302 7.552 4.483 1.00 96.00 102 HIS A CA 1
ATOM 829 C C . HIS A 1 102 ? 0.946 7.147 5.808 1.00 96.00 102 HIS A C 1
ATOM 831 O O . HIS A 1 102 ? 0.236 6.849 6.767 1.00 96.00 102 HIS A O 1
ATOM 837 N N . LEU A 1 103 ? 2.277 7.212 5.899 1.00 95.88 103 LEU A N 1
ATOM 838 C CA . LEU A 1 103 ? 3.025 6.857 7.107 1.00 95.88 103 LEU A CA 1
ATOM 839 C C . LEU A 1 103 ? 2.791 7.827 8.276 1.00 95.88 103 LEU A C 1
ATOM 841 O O . LEU A 1 103 ? 2.968 7.430 9.430 1.00 95.88 103 LEU A O 1
ATOM 845 N N . ALA A 1 104 ? 2.401 9.074 8.012 1.00 95.81 104 ALA A N 1
ATOM 846 C CA . ALA A 1 104 ? 1.955 10.016 9.038 1.00 95.81 104 ALA A CA 1
ATOM 847 C C . ALA A 1 104 ? 0.528 9.720 9.537 1.00 95.81 104 ALA A C 1
ATOM 849 O O . ALA A 1 104 ? 0.204 10.025 10.680 1.00 95.81 104 ALA A O 1
ATOM 850 N N . SER A 1 105 ? -0.319 9.102 8.706 1.00 94.25 105 SER A N 1
ATOM 851 C CA . SER A 1 105 ? -1.730 8.811 9.022 1.00 94.25 105 SER A CA 1
ATOM 852 C C . SER A 1 105 ? -1.974 7.501 9.790 1.00 94.25 105 SER A C 1
ATOM 854 O O . SER A 1 105 ? -3.120 7.168 10.116 1.00 94.25 105 SER A O 1
ATOM 856 N N . VAL A 1 106 ? -0.918 6.723 10.038 1.00 95.81 106 VAL A N 1
ATOM 857 C CA . VAL A 1 106 ? -0.987 5.397 10.669 1.00 95.81 106 VAL A CA 1
ATOM 858 C C . VAL A 1 106 ? -0.323 5.396 12.040 1.00 95.81 106 VAL A C 1
ATOM 860 O O . VAL A 1 106 ? 0.613 6.147 12.314 1.00 95.81 106 VAL A O 1
ATOM 863 N N . THR A 1 107 ? -0.801 4.510 12.903 1.00 96.31 107 THR A N 1
ATOM 864 C CA . THR A 1 107 ? -0.236 4.286 14.236 1.00 96.31 107 THR A CA 1
ATOM 865 C C . THR A 1 107 ? 1.150 3.633 14.162 1.00 96.31 107 THR A C 1
ATOM 867 O O . THR A 1 107 ? 1.546 3.073 13.137 1.00 96.31 107 THR A O 1
ATOM 870 N N . LEU A 1 108 ? 1.907 3.661 15.265 1.00 96.62 108 LEU A N 1
ATOM 871 C CA . LEU A 1 108 ? 3.221 3.006 15.334 1.00 96.62 108 LEU A CA 1
ATOM 872 C C . LEU A 1 108 ? 3.166 1.492 15.037 1.00 96.62 108 LEU A C 1
ATOM 874 O O . LEU A 1 108 ? 3.988 1.036 14.241 1.00 96.62 108 LEU A O 1
ATOM 878 N N . PRO A 1 109 ? 2.209 0.707 15.578 1.00 96.94 109 PRO A N 1
ATOM 879 C CA . PRO A 1 109 ? 2.100 -0.712 15.238 1.00 96.94 109 PRO A CA 1
ATOM 880 C C . PRO A 1 109 ? 1.803 -0.945 13.754 1.00 96.94 109 PRO A C 1
ATOM 882 O O . PRO A 1 109 ? 2.430 -1.796 13.126 1.00 96.94 109 PRO A O 1
ATOM 885 N N . GLU A 1 110 ? 0.899 -0.154 13.167 1.00 96.81 110 GLU A N 1
ATOM 886 C CA . GLU A 1 110 ? 0.604 -0.227 11.731 1.00 96.81 110 GLU A CA 1
ATOM 887 C C . GLU A 1 110 ? 1.840 0.112 10.891 1.00 96.81 110 GLU A C 1
ATOM 889 O O . GLU A 1 110 ? 2.112 -0.562 9.903 1.00 96.81 110 GLU A O 1
ATOM 894 N N . LYS A 1 111 ? 2.621 1.120 11.293 1.00 97.62 111 LYS A N 1
ATOM 895 C CA . LYS A 1 111 ? 3.868 1.495 10.616 1.00 97.62 111 LYS A CA 1
ATOM 896 C C . LYS A 1 111 ? 4.885 0.353 10.629 1.00 97.62 111 LYS A C 1
ATOM 898 O O . LYS A 1 111 ? 5.501 0.082 9.600 1.00 97.62 111 LYS A O 1
ATOM 903 N N . LEU A 1 112 ? 5.039 -0.337 11.761 1.00 97.44 112 LEU A N 1
ATOM 904 C CA . LEU A 1 112 ? 5.902 -1.518 11.861 1.00 97.44 112 LEU A CA 1
ATOM 905 C C . LEU A 1 112 ? 5.411 -2.650 10.952 1.00 97.44 112 LEU A C 1
ATOM 907 O O . LEU A 1 112 ? 6.211 -3.222 10.214 1.00 97.44 112 LEU A O 1
ATOM 911 N N . GLU A 1 113 ? 4.105 -2.935 10.947 1.00 97.62 113 GLU A N 1
ATOM 912 C CA . GLU A 1 113 ? 3.522 -3.956 10.070 1.00 97.62 113 GLU A CA 1
ATOM 913 C C . GLU A 1 113 ? 3.733 -3.617 8.586 1.00 97.62 113 GLU A C 1
ATOM 915 O O . GLU A 1 113 ? 4.160 -4.473 7.808 1.00 97.62 113 GLU A O 1
ATOM 920 N N . ILE A 1 114 ? 3.465 -2.367 8.195 1.00 98.12 114 ILE A N 1
ATOM 921 C CA . ILE A 1 114 ? 3.653 -1.876 6.826 1.00 98.12 114 ILE A CA 1
ATOM 922 C C . ILE A 1 114 ? 5.110 -2.054 6.405 1.00 98.12 114 ILE A C 1
ATOM 924 O O . ILE A 1 114 ? 5.365 -2.634 5.353 1.00 98.12 114 ILE A O 1
ATOM 928 N N . ASN A 1 115 ? 6.062 -1.616 7.232 1.00 97.75 115 ASN A N 1
ATOM 929 C CA . ASN A 1 115 ? 7.484 -1.717 6.915 1.00 97.75 115 ASN A CA 1
ATOM 930 C C . ASN A 1 115 ? 7.956 -3.175 6.827 1.00 97.75 115 ASN A C 1
ATOM 932 O O . ASN A 1 115 ? 8.675 -3.522 5.893 1.00 97.75 115 ASN A O 1
ATOM 936 N N . ALA A 1 116 ? 7.520 -4.049 7.738 1.00 97.88 116 ALA A N 1
ATOM 937 C CA . ALA A 1 116 ? 7.864 -5.471 7.696 1.00 97.88 116 ALA A CA 1
ATOM 938 C C . ALA A 1 116 ? 7.356 -6.144 6.408 1.00 97.88 116 ALA A C 1
ATOM 940 O O . ALA A 1 116 ? 8.095 -6.868 5.736 1.00 97.88 116 ALA A O 1
ATOM 941 N N . ARG A 1 117 ? 6.107 -5.863 6.014 1.00 97.81 117 ARG A N 1
ATOM 942 C CA . ARG A 1 117 ? 5.539 -6.349 4.747 1.00 97.81 117 ARG A CA 1
ATOM 943 C C . ARG A 1 117 ? 6.260 -5.753 3.539 1.00 97.81 117 ARG A C 1
ATOM 945 O O . ARG A 1 117 ? 6.557 -6.479 2.596 1.00 97.81 117 ARG A O 1
ATOM 952 N N . ALA A 1 118 ? 6.568 -4.461 3.565 1.00 97.69 118 ALA A N 1
ATOM 953 C CA . ALA A 1 118 ? 7.286 -3.796 2.485 1.00 97.69 118 ALA A CA 1
ATOM 954 C C . ALA A 1 118 ? 8.687 -4.390 2.285 1.00 97.69 118 ALA A C 1
ATOM 956 O O . ALA A 1 118 ? 9.078 -4.641 1.147 1.00 97.69 118 ALA A O 1
ATOM 957 N N . LEU A 1 119 ? 9.405 -4.723 3.365 1.00 97.75 119 LEU A N 1
ATOM 958 C CA . LEU A 1 119 ? 10.679 -5.446 3.280 1.00 97.75 119 LEU A CA 1
ATOM 959 C C . LEU A 1 119 ? 10.495 -6.807 2.603 1.00 97.75 119 LEU A C 1
ATOM 961 O O . LEU A 1 119 ? 11.230 -7.130 1.671 1.00 97.75 119 LEU A O 1
ATOM 965 N N . TYR A 1 120 ? 9.472 -7.570 2.999 1.00 96.81 120 TYR A N 1
ATOM 966 C CA . TYR A 1 120 ? 9.136 -8.830 2.333 1.00 96.81 120 TYR A CA 1
ATOM 967 C C . TYR A 1 120 ? 8.898 -8.638 0.825 1.00 96.81 120 TYR A C 1
ATOM 969 O O . TYR A 1 120 ? 9.497 -9.347 0.020 1.00 96.81 120 TYR A O 1
ATOM 977 N N . HIS A 1 121 ? 8.089 -7.656 0.418 1.00 95.06 121 HIS A N 1
ATOM 978 C CA . HIS A 1 121 ? 7.814 -7.375 -0.999 1.00 95.06 121 HIS A CA 1
ATOM 979 C C . HIS A 1 121 ? 9.025 -6.820 -1.768 1.00 95.06 121 HIS A C 1
ATOM 981 O O . HIS A 1 121 ? 9.126 -7.022 -2.980 1.00 95.06 121 HIS A O 1
ATOM 987 N N . CYS A 1 122 ? 9.955 -6.153 -1.083 1.00 95.38 122 CYS A N 1
ATOM 988 C CA . CYS A 1 122 ? 11.203 -5.670 -1.666 1.00 95.38 122 CYS A CA 1
ATOM 989 C C . CYS A 1 122 ? 12.115 -6.841 -2.069 1.00 95.38 122 CYS A C 1
ATOM 991 O O . CYS A 1 122 ? 12.619 -6.874 -3.194 1.00 95.38 122 CYS A O 1
ATOM 993 N N . PHE A 1 123 ? 12.272 -7.832 -1.183 1.00 94.31 123 PHE A N 1
ATOM 994 C CA . PHE A 1 123 ? 13.171 -8.972 -1.398 1.00 94.31 123 PHE A CA 1
ATOM 995 C C . PHE A 1 123 ? 12.533 -10.161 -2.126 1.00 94.31 123 PHE A C 1
ATOM 997 O O . PHE A 1 123 ? 13.251 -10.975 -2.707 1.00 94.31 123 PHE A O 1
ATOM 1004 N N . LYS A 1 124 ? 11.202 -10.286 -2.116 1.00 87.19 124 LYS A N 1
ATOM 1005 C CA . LYS A 1 124 ? 10.491 -11.380 -2.791 1.00 87.19 124 LYS A CA 1
ATOM 1006 C C . LYS A 1 124 ? 10.727 -11.335 -4.302 1.00 87.19 124 LYS A C 1
ATOM 1008 O O . LYS A 1 124 ? 10.392 -10.339 -4.940 1.00 87.19 124 LYS A O 1
ATOM 1013 N N . SER A 1 125 ? 11.284 -12.413 -4.864 1.00 57.88 125 SER A N 1
ATOM 1014 C CA . SER A 1 125 ? 11.548 -12.545 -6.307 1.00 57.88 125 SER A CA 1
ATOM 1015 C C . SER A 1 125 ? 10.289 -12.480 -7.161 1.00 57.88 125 SER A C 1
ATOM 1017 O O . SER A 1 125 ? 9.253 -13.052 -6.759 1.00 57.88 125 SER A O 1
#

Nearest PDB structures (foldseek):
  2mn2-assembly1_A  TM=5.096E-01  e=9.932E+00  Yersinia enterocolitica
  2wau-assembly1_A  TM=2.886E-01  e=9.417E+00  Plasmodium falciparum 3D7

Secondary structure (DSSP, 8-state):
-PPPTT----THHHHHHHHHHS------S--------TT-HHHHSTTHHHHHHHHHHHHHHHHHHH-GGGHHHHHHHHHHHHHHHHHTT---HHHHHHHHHHHHSS-HHHHHHHHHHHHHHHH--

Solvent-accessible surface are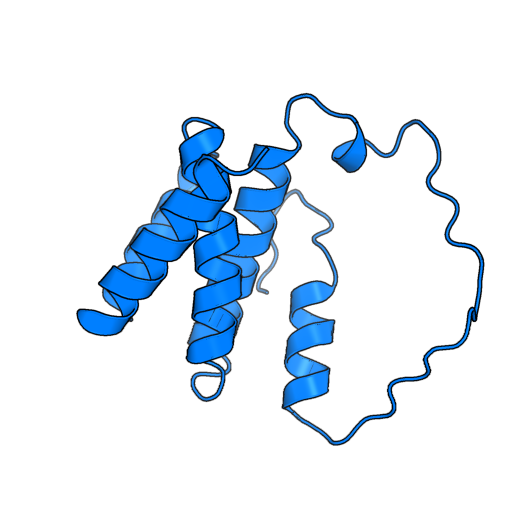a (backbone atoms only — not comparable to full-atom values): 7255 Å² total; per-residue (Å²): 120,86,83,62,96,83,53,97,63,73,62,57,52,58,55,57,50,49,63,72,74,41,95,78,84,87,74,97,61,91,86,73,83,86,81,78,56,97,76,50,67,63,82,76,38,98,52,34,44,42,52,49,12,56,51,24,35,52,39,13,41,48,40,34,74,76,38,58,93,43,41,74,57,18,43,52,41,24,12,45,8,48,5,21,24,60,62,51,76,43,71,64,73,77,55,50,55,52,52,55,54,46,63,68,74,46,54,72,70,54,48,52,52,29,50,55,47,10,52,49,44,38,70,56,130

Foldseek 3Di:
DPDDPPDPADCCLVVVVVVVPDDDDDDPDCPDDDDDDPPPVQPPDPCVLLNLLVRLLVSLLVCCVVPVVCVVVSLLSNLLSLLSCVLVVHYDPVSVVSVVVVLVVDDPVSNVVSPVSSVVNNPPD

Mean predicted aligned error: 6.56 Å

pLDDT: mean 85.36, std 14.27, range [48.91, 98.12]

Sequence (125 aa):
MPEAKRIGLNDGYLEFTSIALNPGLILDKKLGLYRIHGANAYVRSKNKYKVMARVSLQTGYWMRVRFPFLSRFSNKVFAEGLGHFWRSGGVEPEYQEFVDKHLASVTLPEKLEINARALYHCFKS